Protein AF-A0A7W1Q0X3-F1 (afdb_monomer)

Mean predicted aligned error: 3.45 Å

Solvent-accessible surface area (backbone atoms only — not comparable to full-atom values): 8107 Å² total; per-residue (Å²): 89,82,45,81,45,76,44,52,31,60,58,38,53,47,93,91,59,71,91,45,67,69,58,29,50,53,30,38,40,54,49,22,52,58,47,48,69,61,37,64,83,32,49,72,45,80,48,68,51,50,38,53,57,36,24,50,52,49,50,50,38,66,66,41,85,89,53,95,65,54,74,54,68,69,59,44,45,53,51,42,46,54,57,54,30,50,51,45,48,51,29,27,45,74,58,64,49,88,63,96,75,83,66,76,90,78,88,78,93,73,68,92,81,46,65,56,82,82,54,79,80,82,81,54,34,81,88,68,56,73,81,79,70,107

Radius of gyration: 16.72 Å; Cα contacts (8 Å, |Δi|>4): 134; chains: 1; bounding box: 49×34×41 Å

Structure (mmCIF, N/CA/C/O backbone):
data_AF-A0A7W1Q0X3-F1
#
_entry.id   AF-A0A7W1Q0X3-F1
#
loop_
_atom_site.group_PDB
_atom_site.id
_atom_site.type_symbol
_atom_site.label_atom_id
_atom_site.label_alt_id
_atom_site.label_comp_id
_atom_site.label_asym_id
_atom_site.label_entity_id
_atom_site.label_seq_id
_atom_site.pdbx_PDB_ins_code
_atom_site.Cartn_x
_atom_site.Cartn_y
_atom_site.Cartn_z
_atom_site.occupancy
_atom_site.B_iso_or_equiv
_atom_site.auth_seq_id
_atom_site.auth_comp_id
_atom_site.auth_asym_id
_atom_site.auth_atom_id
_atom_site.pdbx_PDB_model_num
ATOM 1 N N . MET A 1 1 ? -23.602 -4.622 8.487 1.00 94.31 1 MET A N 1
ATOM 2 C CA . MET A 1 1 ? -23.341 -5.377 7.228 1.00 94.31 1 MET A CA 1
ATOM 3 C C . MET A 1 1 ? -21.843 -5.654 7.108 1.00 94.31 1 MET A C 1
ATOM 5 O O . MET A 1 1 ? -21.082 -4.983 7.794 1.00 94.31 1 MET A O 1
ATOM 9 N N . ARG A 1 2 ? -21.402 -6.617 6.285 1.00 97.56 2 ARG A N 1
ATOM 10 C CA . ARG A 1 2 ? -19.975 -6.778 5.953 1.00 97.56 2 ARG A CA 1
ATOM 11 C C . ARG A 1 2 ? -19.623 -5.975 4.702 1.00 97.56 2 ARG A C 1
ATOM 13 O O . ARG A 1 2 ? -20.275 -6.145 3.678 1.00 97.56 2 ARG A O 1
ATOM 20 N N . ILE A 1 3 ? -18.616 -5.113 4.798 1.00 97.88 3 ILE A N 1
ATOM 21 C CA . ILE A 1 3 ? -18.186 -4.195 3.737 1.00 97.88 3 ILE A CA 1
ATOM 22 C C . ILE A 1 3 ? -16.707 -4.441 3.444 1.00 97.88 3 ILE A C 1
ATOM 24 O O . ILE A 1 3 ? -15.889 -4.463 4.363 1.00 97.88 3 ILE A O 1
ATOM 28 N N . VAL A 1 4 ? -16.367 -4.603 2.165 1.00 97.75 4 VAL A N 1
ATOM 29 C CA . VAL A 1 4 ? -14.980 -4.664 1.687 1.00 97.75 4 VAL A CA 1
ATOM 30 C C . VAL A 1 4 ? -14.619 -3.312 1.079 1.00 97.75 4 VAL A C 1
ATOM 32 O O . VAL A 1 4 ? -15.296 -2.853 0.161 1.00 97.75 4 VAL A O 1
ATOM 35 N N . VAL A 1 5 ? -13.562 -2.674 1.581 1.00 96.94 5 VAL A N 1
ATOM 36 C CA . VAL A 1 5 ? -13.060 -1.389 1.076 1.00 96.94 5 VAL A CA 1
ATOM 37 C C . VAL A 1 5 ? -11.652 -1.566 0.526 1.00 96.94 5 VAL A C 1
ATOM 39 O O . VAL A 1 5 ? -10.767 -2.034 1.236 1.00 96.94 5 VAL A O 1
ATOM 42 N N . ALA A 1 6 ? -11.445 -1.148 -0.723 1.00 95.81 6 ALA A N 1
ATOM 43 C CA . ALA A 1 6 ? -10.140 -1.133 -1.374 1.00 95.81 6 ALA A CA 1
ATOM 44 C C . ALA A 1 6 ? -9.559 0.286 -1.393 1.00 95.81 6 ALA A C 1
ATOM 46 O O . ALA A 1 6 ? -10.035 1.157 -2.123 1.00 95.81 6 ALA A O 1
ATOM 47 N N . LEU A 1 7 ? -8.509 0.522 -0.607 1.00 93.69 7 LEU A N 1
ATOM 48 C CA . LEU A 1 7 ? -7.740 1.762 -0.652 1.00 93.69 7 LEU A CA 1
ATOM 49 C C . LEU A 1 7 ? -6.784 1.724 -1.849 1.00 93.69 7 LEU A C 1
ATOM 51 O O . LEU A 1 7 ? -5.889 0.885 -1.918 1.00 93.69 7 LEU A O 1
ATOM 55 N N . GLY A 1 8 ? -6.938 2.636 -2.806 1.00 82.50 8 GLY A N 1
ATOM 56 C CA . GLY A 1 8 ? -5.983 2.743 -3.912 1.00 82.50 8 GLY A CA 1
ATOM 57 C C . GLY A 1 8 ? -4.582 3.130 -3.419 1.00 82.50 8 GLY A C 1
ATOM 58 O O . GLY A 1 8 ? -4.452 3.841 -2.430 1.00 82.50 8 GLY A O 1
ATOM 59 N N . GLY A 1 9 ? -3.520 2.746 -4.136 1.00 68.94 9 GLY A N 1
ATOM 60 C CA . GLY A 1 9 ? -2.151 3.181 -3.794 1.00 68.94 9 GLY A CA 1
ATOM 61 C C . GLY A 1 9 ? -1.995 4.712 -3.763 1.00 68.94 9 GLY A C 1
ATOM 62 O O . GLY A 1 9 ? -1.294 5.248 -2.912 1.00 68.94 9 GLY A O 1
ATOM 63 N N . ASN A 1 10 ? -2.756 5.422 -4.608 1.00 70.62 10 ASN A N 1
ATOM 64 C CA . ASN A 1 10 ? -2.825 6.890 -4.619 1.00 70.62 10 ASN A CA 1
ATOM 65 C C . ASN A 1 10 ? -3.528 7.492 -3.392 1.00 70.62 10 ASN A C 1
ATOM 67 O O . ASN A 1 10 ? -3.421 8.692 -3.148 1.00 70.62 10 ASN A O 1
ATOM 71 N N . ALA A 1 11 ? -4.267 6.675 -2.635 1.00 77.56 11 ALA A N 1
ATOM 72 C CA . ALA A 1 11 ? -4.813 7.076 -1.347 1.00 77.56 11 ALA A CA 1
ATOM 73 C C . ALA A 1 11 ? -3.738 7.091 -0.254 1.00 77.56 11 ALA A C 1
ATOM 75 O O . ALA A 1 11 ? -4.001 7.641 0.804 1.00 77.56 11 ALA A O 1
ATOM 76 N N . LEU A 1 12 ? -2.565 6.493 -0.501 1.00 84.31 12 LEU A N 1
ATOM 77 C CA . LEU A 1 12 ? -1.444 6.435 0.439 1.00 84.31 12 LEU A CA 1
ATOM 78 C C . LEU A 1 12 ? -0.275 7.324 0.003 1.00 84.31 12 LEU A C 1
ATOM 80 O O . LEU A 1 12 ? 0.436 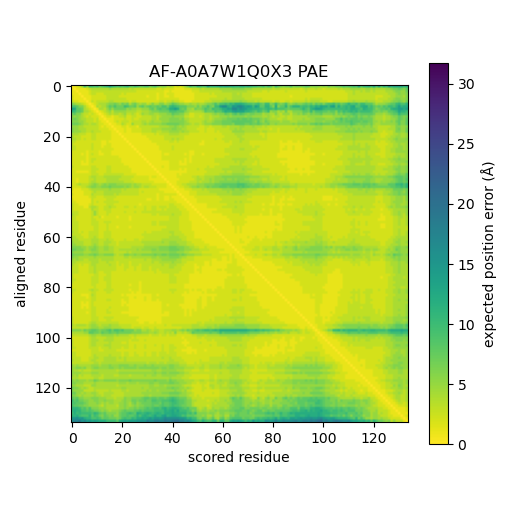7.840 0.853 1.00 84.31 12 LEU A O 1
ATOM 84 N N . LEU A 1 13 ? -0.087 7.532 -1.302 1.00 88.75 13 LEU A N 1
ATOM 85 C CA . LEU A 1 13 ? 0.860 8.510 -1.838 1.00 88.75 13 LEU A CA 1
ATOM 86 C C . LEU A 1 13 ? 0.370 9.035 -3.188 1.00 88.75 13 LEU A C 1
ATOM 88 O O . LEU A 1 13 ? 0.163 8.253 -4.115 1.00 88.75 13 LEU A O 1
ATOM 92 N N . ARG A 1 14 ? 0.181 10.348 -3.324 1.00 86.31 14 ARG A N 1
ATOM 93 C CA . ARG A 1 14 ? -0.345 10.955 -4.554 1.00 86.31 14 ARG A CA 1
ATOM 94 C C . ARG A 1 14 ? 0.760 11.159 -5.582 1.00 86.31 14 ARG A C 1
ATOM 96 O O . ARG A 1 14 ? 1.939 11.294 -5.265 1.00 86.31 14 ARG A O 1
ATOM 103 N N . ARG A 1 15 ? 0.362 11.242 -6.852 1.00 82.38 15 ARG A N 1
ATOM 104 C CA . ARG A 1 15 ? 1.286 11.532 -7.952 1.00 82.38 15 ARG A CA 1
ATOM 105 C C . ARG A 1 15 ? 1.993 12.871 -7.712 1.00 82.38 15 ARG A C 1
ATOM 107 O O . ARG A 1 15 ? 1.330 13.884 -7.516 1.00 82.38 15 ARG A O 1
ATOM 114 N N . GLY A 1 16 ? 3.322 12.856 -7.789 1.00 83.81 16 GLY A N 1
ATOM 115 C CA . GLY A 1 16 ? 4.173 14.036 -7.608 1.00 83.81 16 GLY A CA 1
ATOM 116 C C . GLY A 1 16 ? 4.590 14.304 -6.160 1.00 83.81 16 GLY A C 1
ATOM 117 O O . GLY A 1 16 ? 5.438 15.163 -5.936 1.00 83.81 16 GLY A O 1
ATOM 118 N N . GLU A 1 17 ? 4.048 13.574 -5.185 1.00 90.88 17 GLU A N 1
ATOM 119 C CA . GLU A 1 17 ? 4.539 13.637 -3.810 1.00 90.88 17 GLU A CA 1
ATOM 120 C C . GLU A 1 17 ? 5.814 12.805 -3.649 1.00 90.88 17 GLU A C 1
ATOM 122 O O . GLU A 1 17 ? 5.993 11.770 -4.298 1.00 90.88 17 GLU A O 1
ATOM 127 N N . LYS A 1 18 ? 6.700 13.255 -2.757 1.00 91.56 18 LYS A N 1
ATOM 128 C CA . LYS A 1 18 ? 7.857 12.458 -2.350 1.00 91.56 18 LYS A CA 1
ATOM 129 C C . LYS A 1 18 ? 7.386 11.266 -1.519 1.00 91.56 18 LYS A C 1
ATOM 131 O O . LYS A 1 18 ? 6.478 11.439 -0.707 1.00 91.56 18 LYS A O 1
ATOM 136 N N . PRO A 1 19 ? 8.007 10.084 -1.653 1.00 91.00 19 PRO A N 1
ATOM 137 C CA . PRO A 1 19 ? 7.601 8.887 -0.924 1.00 91.00 19 PRO A CA 1
ATOM 138 C C . PRO A 1 19 ? 8.047 8.898 0.551 1.00 91.00 19 PRO A C 1
ATOM 140 O O . PRO A 1 19 ? 8.269 7.846 1.143 1.00 91.00 19 PRO A O 1
ATOM 143 N N . ASP A 1 20 ? 8.136 10.077 1.164 1.00 94.44 20 ASP A N 1
ATOM 144 C CA . ASP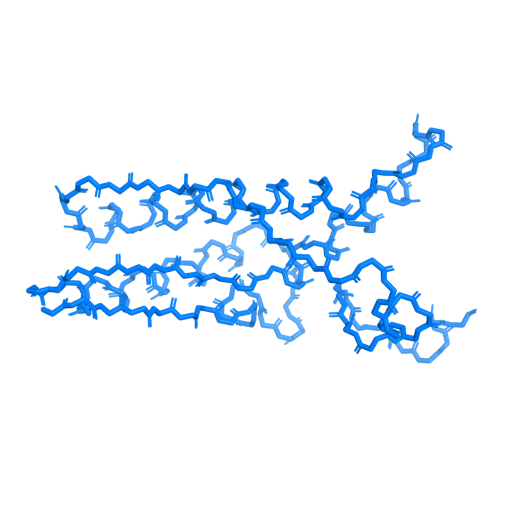 A 1 20 ? 8.547 10.265 2.550 1.00 94.44 20 ASP A CA 1
ATOM 145 C C . ASP A 1 20 ? 7.489 9.681 3.500 1.00 94.44 20 ASP A C 1
ATOM 147 O O . ASP A 1 20 ? 6.279 9.803 3.268 1.00 94.44 20 ASP A O 1
ATOM 151 N N . ALA A 1 21 ? 7.935 9.063 4.594 1.00 94.50 21 ALA A N 1
ATOM 152 C CA . ALA A 1 21 ? 7.04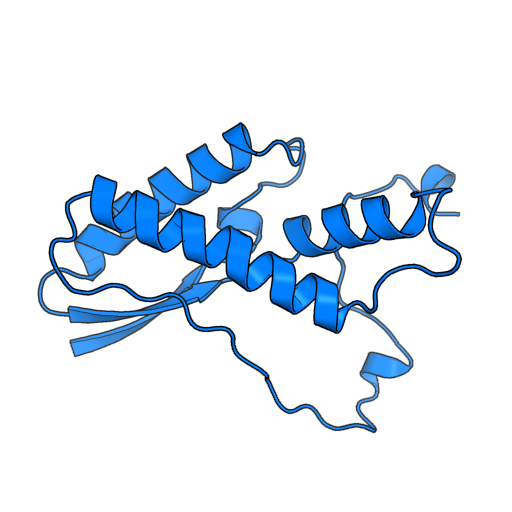9 8.377 5.536 1.00 94.50 21 ALA A CA 1
ATOM 153 C C . ALA A 1 21 ? 5.960 9.302 6.110 1.00 94.50 21 ALA A C 1
ATOM 155 O O . ALA A 1 21 ? 4.799 8.904 6.183 1.00 94.50 21 ALA A O 1
ATOM 156 N N . ASP A 1 22 ? 6.302 10.548 6.450 1.00 96.88 22 ASP A N 1
ATOM 157 C CA . ASP A 1 22 ? 5.357 11.509 7.035 1.00 96.88 22 ASP A CA 1
ATOM 158 C C . ASP A 1 22 ? 4.217 11.883 6.078 1.00 96.88 22 ASP A C 1
ATOM 160 O O . ASP A 1 22 ? 3.067 12.030 6.504 1.00 96.88 22 ASP A O 1
ATOM 164 N N . ILE A 1 23 ? 4.506 11.990 4.775 1.00 96.12 23 ILE A N 1
ATOM 165 C CA . ILE A 1 23 ? 3.492 12.267 3.746 1.00 96.12 23 ILE A CA 1
ATOM 166 C C . ILE A 1 23 ? 2.533 11.081 3.646 1.00 96.12 23 ILE A C 1
ATOM 168 O O . ILE A 1 23 ? 1.312 11.252 3.661 1.00 96.12 23 ILE A O 1
ATOM 172 N N . GLN A 1 24 ? 3.075 9.865 3.598 1.00 95.75 24 GLN A N 1
ATOM 173 C CA . GLN A 1 24 ? 2.260 8.658 3.521 1.00 95.75 24 GLN A CA 1
ATOM 174 C 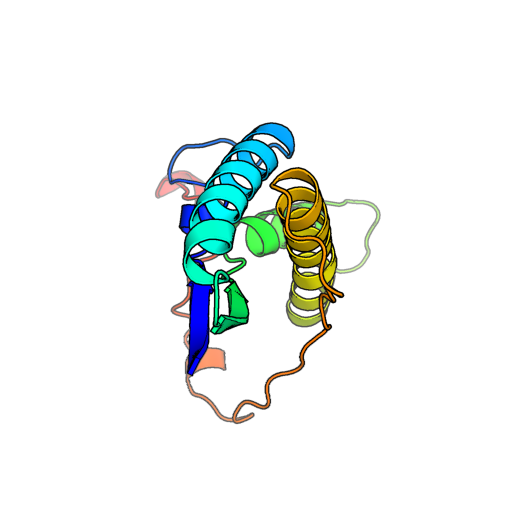C . GLN A 1 24 ? 1.403 8.469 4.775 1.00 95.75 24 GLN A C 1
ATOM 176 O O . GLN A 1 24 ? 0.205 8.198 4.677 1.00 95.75 24 GLN A O 1
ATOM 181 N N . LEU A 1 25 ? 1.982 8.690 5.958 1.00 96.25 25 LEU A N 1
ATOM 182 C CA . LEU A 1 25 ? 1.277 8.600 7.233 1.00 96.25 25 LEU A CA 1
ATOM 183 C C . LEU A 1 25 ? 0.164 9.650 7.343 1.00 96.25 25 LEU A C 1
ATOM 185 O O . LEU A 1 25 ? -0.918 9.345 7.851 1.00 96.25 25 LEU A O 1
ATOM 189 N N . HIS A 1 26 ? 0.378 10.862 6.821 1.00 96.81 26 HIS A N 1
ATOM 190 C CA . HIS A 1 26 ? -0.677 11.871 6.720 1.00 96.81 26 HIS A CA 1
ATOM 191 C C . HIS A 1 26 ? -1.880 11.352 5.918 1.00 96.81 26 HIS A C 1
ATOM 193 O O . HIS A 1 26 ? -3.027 11.501 6.355 1.00 96.81 26 HIS A O 1
ATOM 199 N N . HIS A 1 27 ? -1.645 10.708 4.772 1.00 96.75 27 HIS A N 1
ATOM 200 C CA . HIS A 1 27 ? -2.730 10.148 3.963 1.00 96.75 27 HIS A CA 1
ATOM 201 C C . HIS A 1 27 ? -3.390 8.931 4.614 1.00 96.75 27 HIS A C 1
ATOM 203 O O . HIS A 1 27 ? -4.620 8.841 4.608 1.00 96.75 27 HIS A O 1
ATOM 209 N N . VAL A 1 28 ? -2.616 8.049 5.256 1.00 97.00 28 VAL A N 1
ATOM 210 C CA . VAL A 1 28 ? -3.154 6.924 6.040 1.00 97.00 28 VAL A CA 1
ATOM 211 C C . VAL A 1 28 ? -4.080 7.425 7.146 1.00 97.00 28 VAL A C 1
ATOM 213 O O . VAL A 1 28 ? -5.187 6.909 7.290 1.00 97.00 28 VAL A O 1
ATOM 216 N N . ARG A 1 29 ? -3.687 8.468 7.889 1.00 97.19 29 ARG A N 1
ATOM 217 C CA . ARG A 1 29 ? -4.520 9.066 8.944 1.00 97.19 29 ARG A CA 1
ATOM 218 C C . ARG A 1 29 ? -5.851 9.572 8.402 1.00 97.19 29 ARG A C 1
ATOM 220 O O . ARG A 1 29 ? -6.900 9.328 8.996 1.00 97.19 29 ARG A O 1
ATOM 227 N N . ARG A 1 30 ? -5.826 10.246 7.250 1.00 95.88 30 ARG A N 1
ATOM 228 C CA . ARG A 1 30 ? -7.049 10.703 6.576 1.00 95.88 30 ARG A CA 1
ATOM 229 C C . ARG A 1 30 ? -7.930 9.536 6.129 1.00 95.88 30 ARG A C 1
ATOM 231 O O . ARG A 1 30 ? -9.146 9.602 6.296 1.00 95.88 30 ARG A O 1
ATOM 238 N N . ALA A 1 31 ? -7.335 8.476 5.583 1.00 96.19 31 ALA A N 1
ATOM 239 C CA . ALA A 1 31 ? -8.067 7.269 5.211 1.00 96.19 31 ALA A CA 1
ATOM 240 C C . ALA A 1 31 ? -8.702 6.604 6.442 1.00 96.19 31 ALA A C 1
ATOM 242 O O . ALA A 1 31 ? -9.882 6.265 6.406 1.00 96.19 31 ALA A O 1
ATOM 243 N N . ALA A 1 32 ? -7.967 6.492 7.550 1.00 96.56 32 ALA A N 1
ATOM 244 C CA . ALA A 1 32 ? -8.465 5.927 8.800 1.00 96.56 32 ALA A CA 1
ATOM 245 C C . ALA A 1 32 ? -9.692 6.684 9.330 1.00 96.56 32 ALA A C 1
ATOM 247 O O . ALA A 1 32 ? -10.694 6.053 9.651 1.00 96.56 32 ALA A O 1
ATOM 248 N N . GLN A 1 33 ? -9.665 8.021 9.335 1.00 95.50 33 GLN A N 1
ATOM 249 C CA . GLN A 1 33 ? -10.817 8.840 9.737 1.00 95.50 33 GLN A CA 1
ATOM 250 C C . GLN A 1 33 ? -12.069 8.547 8.896 1.00 95.50 33 GLN A C 1
ATOM 252 O O . GLN A 1 33 ? -13.161 8.401 9.442 1.00 95.50 33 GLN A O 1
ATOM 257 N N . ALA A 1 34 ? -11.918 8.408 7.575 1.00 94.88 34 ALA A N 1
ATOM 258 C CA . ALA A 1 34 ? -13.033 8.063 6.693 1.00 94.88 34 ALA A CA 1
ATOM 259 C C . ALA A 1 34 ? -13.544 6.629 6.927 1.00 94.88 34 ALA A C 1
ATOM 261 O O . ALA A 1 34 ? -14.748 6.380 6.891 1.00 94.88 34 ALA A O 1
ATOM 262 N N . LEU A 1 35 ? -12.640 5.682 7.194 1.00 96.38 35 LEU A N 1
ATOM 263 C CA . LEU A 1 35 ? -12.987 4.282 7.445 1.00 96.38 35 LEU A CA 1
ATOM 264 C C . LEU A 1 35 ? -13.728 4.086 8.773 1.00 96.38 35 LEU A C 1
ATOM 266 O O . LEU A 1 35 ? -14.591 3.212 8.838 1.00 96.38 35 LEU A O 1
ATOM 270 N N . VAL A 1 36 ? -13.439 4.886 9.807 1.00 95.81 36 VAL A N 1
ATOM 271 C CA . VAL A 1 36 ? -14.163 4.818 11.091 1.00 95.81 36 VAL A CA 1
ATOM 272 C C . VAL A 1 36 ? -15.654 5.077 10.896 1.00 95.81 36 VAL A C 1
ATOM 274 O O . VAL A 1 36 ? -16.457 4.285 11.380 1.00 95.81 36 VAL A O 1
ATOM 277 N N . ALA A 1 37 ? -16.022 6.088 10.105 1.00 93.69 37 ALA A N 1
ATOM 278 C CA . ALA A 1 37 ? -17.424 6.379 9.801 1.00 93.69 37 ALA A CA 1
ATOM 279 C C . ALA A 1 37 ? -18.128 5.210 9.084 1.00 93.69 37 ALA A C 1
ATOM 281 O O . ALA A 1 37 ? -19.300 4.940 9.321 1.00 93.69 37 ALA A O 1
ATOM 282 N N . ILE A 1 38 ? -17.409 4.472 8.230 1.00 94.75 38 ILE A N 1
ATOM 283 C CA . ILE A 1 38 ? -17.951 3.285 7.549 1.00 94.75 38 ILE A CA 1
ATOM 284 C C . ILE A 1 38 ? -18.074 2.106 8.523 1.00 94.75 38 ILE A C 1
ATOM 286 O O . ILE A 1 38 ? -18.998 1.301 8.409 1.00 94.75 38 ILE A O 1
ATOM 290 N N . ALA A 1 39 ? -17.146 1.984 9.473 1.00 95.31 39 ALA A N 1
ATOM 291 C CA . ALA A 1 39 ? -17.109 0.894 10.441 1.00 95.31 39 ALA A CA 1
ATOM 292 C C . ALA A 1 39 ? -18.246 0.958 11.479 1.00 95.31 39 ALA A C 1
ATOM 294 O O . ALA A 1 39 ? -18.536 -0.062 12.111 1.00 95.31 39 ALA A O 1
ATOM 295 N N . GLU A 1 40 ? -18.909 2.106 11.650 1.00 91.81 40 GLU A N 1
ATOM 296 C CA . GLU A 1 40 ? -20.069 2.250 12.533 1.00 91.81 40 GLU A CA 1
ATOM 297 C C . GLU A 1 40 ? -21.200 1.297 12.112 1.00 91.81 40 GLU A C 1
ATOM 299 O O . GLU A 1 40 ? -21.770 1.392 11.026 1.00 91.81 40 GLU A O 1
ATOM 304 N N . GLY A 1 41 ? -21.497 0.308 12.961 1.00 93.38 41 GLY A N 1
ATOM 305 C CA . GLY A 1 41 ? -22.509 -0.719 12.679 1.00 93.38 41 GLY A CA 1
ATOM 306 C C . GLY A 1 41 ? -22.130 -1.737 11.589 1.00 93.38 41 GLY A C 1
ATOM 307 O O . GLY A 1 41 ? -22.963 -2.571 11.215 1.00 93.38 41 GLY A O 1
ATOM 308 N N . ASN A 1 42 ? -20.888 -1.720 11.084 1.00 96.12 42 ASN A N 1
ATOM 309 C CA . ASN A 1 42 ? -20.440 -2.603 10.005 1.00 96.12 42 ASN A CA 1
ATOM 310 C C . ASN A 1 42 ? -19.186 -3.417 10.348 1.00 96.12 42 ASN A C 1
ATOM 312 O O . ASN A 1 42 ? -18.263 -2.986 11.038 1.00 96.12 42 ASN A O 1
ATOM 316 N N . GLU A 1 43 ? -19.111 -4.618 9.786 1.00 95.81 43 GLU A N 1
ATOM 317 C CA . GLU A 1 43 ? -17.879 -5.391 9.727 1.00 95.81 43 GLU A CA 1
ATOM 318 C C . GLU A 1 43 ? -17.068 -4.937 8.520 1.00 95.81 43 GLU A C 1
ATOM 320 O O . GLU A 1 43 ? -17.455 -5.175 7.378 1.00 95.81 43 GLU A O 1
ATOM 325 N N . LEU A 1 44 ? -15.942 -4.280 8.771 1.00 96.06 44 LEU A N 1
ATOM 326 C CA . LEU A 1 44 ? -15.079 -3.781 7.716 1.00 96.06 44 LEU A CA 1
ATOM 327 C C . LEU A 1 44 ? -13.939 -4.762 7.419 1.00 96.06 44 LEU A C 1
ATOM 329 O O . LEU A 1 44 ? -13.238 -5.189 8.337 1.00 96.06 44 LEU A O 1
ATOM 333 N N . VAL A 1 45 ? -13.737 -5.064 6.139 1.00 97.38 45 VAL A N 1
ATOM 334 C CA . VAL A 1 45 ? -12.523 -5.678 5.591 1.00 97.38 45 VAL A CA 1
ATOM 335 C C . VAL A 1 45 ? -11.855 -4.627 4.716 1.00 97.38 45 VAL A C 1
ATOM 337 O O . VAL A 1 45 ? -12.483 -4.092 3.806 1.00 97.38 45 VAL A O 1
ATOM 340 N N . VAL A 1 46 ? -10.593 -4.314 4.992 1.00 96.94 46 VAL A N 1
ATOM 341 C CA . VAL A 1 46 ? -9.842 -3.302 4.241 1.00 96.94 46 VAL A CA 1
ATOM 342 C C . VAL A 1 46 ? -8.727 -3.991 3.471 1.00 96.94 46 VAL A C 1
ATOM 344 O O . VAL A 1 46 ? -7.915 -4.695 4.065 1.00 96.94 46 VAL A O 1
ATOM 347 N N . CYS A 1 47 ? -8.675 -3.770 2.163 1.00 96.44 47 CYS A N 1
ATOM 348 C CA . CYS A 1 47 ? -7.508 -4.062 1.342 1.00 96.44 47 CYS A CA 1
ATOM 349 C C . CYS A 1 47 ? -6.897 -2.754 0.835 1.00 96.44 47 CYS A C 1
ATOM 351 O O . CYS A 1 47 ? -7.530 -1.695 0.860 1.00 96.44 47 CYS A O 1
ATOM 353 N N . HIS A 1 48 ? -5.644 -2.805 0.402 1.00 96.19 48 HIS A N 1
ATOM 354 C CA . HIS A 1 48 ? -4.935 -1.629 -0.076 1.00 96.19 48 HIS A CA 1
ATOM 355 C C . HIS A 1 48 ? -4.045 -1.969 -1.272 1.00 96.19 48 HIS A C 1
ATOM 357 O O . HIS A 1 48 ? -3.563 -3.091 -1.413 1.00 96.19 48 HIS A O 1
ATOM 363 N N . GLY A 1 49 ? -3.802 -0.977 -2.126 1.00 93.56 49 GLY A N 1
ATOM 364 C CA . GLY A 1 49 ? -2.697 -1.006 -3.075 1.00 93.56 49 GLY A CA 1
ATOM 365 C C . GLY A 1 49 ? -1.368 -0.687 -2.389 1.00 93.56 49 GLY A C 1
ATOM 366 O O . GLY A 1 49 ? -1.337 -0.148 -1.285 1.00 93.56 49 GLY A O 1
ATOM 367 N N . ASN A 1 50 ? -0.263 -0.995 -3.060 1.00 94.56 50 ASN A N 1
ATOM 368 C CA . ASN A 1 50 ? 1.095 -0.740 -2.567 1.00 94.56 50 ASN A CA 1
ATOM 369 C C . ASN A 1 50 ? 2.038 -0.182 -3.650 1.00 94.56 50 ASN A C 1
ATOM 371 O O . ASN A 1 50 ? 3.246 -0.175 -3.459 1.00 94.56 50 ASN A O 1
ATOM 375 N N . GLY A 1 51 ? 1.515 0.230 -4.811 1.00 92.75 51 GLY A N 1
ATOM 376 C CA . GLY A 1 51 ? 2.322 0.544 -6.001 1.00 92.75 51 GLY A CA 1
ATOM 377 C C . GLY A 1 51 ? 3.472 1.537 -5.765 1.00 92.75 51 GLY A C 1
ATOM 378 O O . GLY A 1 51 ? 4.595 1.249 -6.181 1.00 92.75 51 GLY A O 1
ATOM 379 N N . PRO A 1 52 ? 3.229 2.680 -5.099 1.00 92.50 52 PRO A N 1
ATOM 380 C CA . PRO A 1 52 ? 4.306 3.596 -4.737 1.00 92.50 52 PRO A CA 1
ATOM 381 C C . PRO A 1 52 ? 5.302 2.990 -3.738 1.00 92.50 52 PRO A C 1
ATOM 383 O O . PRO A 1 52 ? 6.507 3.111 -3.924 1.00 92.50 52 PRO A O 1
ATOM 386 N N . GLN A 1 53 ? 4.802 2.292 -2.716 1.00 94.75 53 GLN A N 1
ATOM 387 C CA . GLN A 1 53 ? 5.599 1.723 -1.628 1.00 94.75 53 GLN A CA 1
ATOM 388 C C . GLN A 1 53 ? 6.517 0.601 -2.110 1.00 94.75 53 GLN A C 1
ATOM 390 O O . GLN A 1 53 ? 7.701 0.593 -1.799 1.00 94.75 53 GLN A O 1
ATOM 395 N N . VAL A 1 54 ? 5.982 -0.332 -2.899 1.00 95.62 54 VAL A N 1
ATOM 396 C CA . VAL A 1 54 ? 6.758 -1.464 -3.416 1.00 95.62 54 VAL A CA 1
ATOM 397 C C . VAL A 1 54 ? 7.793 -0.992 -4.428 1.00 95.62 54 VAL A C 1
ATOM 399 O O . VAL A 1 54 ? 8.882 -1.544 -4.482 1.00 95.62 54 VAL A O 1
ATOM 402 N N . GLY A 1 55 ? 7.487 0.062 -5.189 1.00 94.06 55 GLY A N 1
ATOM 403 C CA . GLY A 1 55 ? 8.452 0.659 -6.102 1.00 94.06 55 GLY A CA 1
ATOM 404 C C . GLY A 1 55 ? 9.581 1.406 -5.394 1.00 94.06 55 GLY A C 1
ATOM 405 O O . GLY A 1 55 ? 10.713 1.324 -5.856 1.00 94.06 55 GLY A O 1
ATOM 406 N N . LEU A 1 56 ? 9.303 2.077 -4.266 1.00 94.00 56 LEU A N 1
ATOM 407 C CA . LEU A 1 56 ? 10.351 2.642 -3.409 1.00 94.00 56 LEU A CA 1
ATOM 408 C C . LEU A 1 56 ? 11.291 1.535 -2.917 1.00 94.00 56 LEU A C 1
ATOM 410 O O . LEU A 1 56 ? 12.487 1.605 -3.179 1.00 94.00 56 LEU A O 1
ATOM 414 N N . LEU A 1 57 ? 10.745 0.487 -2.287 1.00 96.81 57 LEU A N 1
ATOM 415 C CA . LEU A 1 57 ? 11.561 -0.611 -1.757 1.00 96.81 57 LEU A CA 1
ATOM 416 C C . LEU A 1 57 ? 12.316 -1.366 -2.863 1.00 96.81 57 LEU A C 1
ATOM 418 O O . LEU A 1 57 ? 13.439 -1.815 -2.650 1.00 96.81 57 LEU A O 1
ATOM 422 N N . ALA A 1 58 ? 11.727 -1.495 -4.056 1.00 96.75 58 ALA A N 1
ATOM 423 C CA . ALA A 1 58 ? 12.397 -2.103 -5.203 1.00 96.75 58 ALA A CA 1
ATOM 424 C C . ALA A 1 58 ? 13.591 -1.265 -5.669 1.00 96.75 58 ALA A C 1
ATOM 426 O O . ALA A 1 58 ? 14.647 -1.827 -5.944 1.00 96.75 58 ALA A O 1
ATOM 427 N N . LEU A 1 59 ? 13.450 0.064 -5.717 1.00 95.12 59 LEU A N 1
ATOM 428 C CA . LEU A 1 59 ? 14.546 0.963 -6.070 1.00 95.12 59 LEU A CA 1
ATOM 429 C C . LEU A 1 59 ? 15.652 0.950 -5.009 1.00 95.12 59 LEU A C 1
ATOM 431 O O . LEU A 1 59 ? 16.824 0.834 -5.361 1.00 95.12 59 LEU A O 1
ATOM 435 N N . GLU A 1 60 ? 15.291 1.029 -3.727 1.00 96.44 60 GLU A N 1
ATOM 436 C CA . GLU A 1 60 ? 16.236 0.920 -2.608 1.00 96.44 60 GLU A CA 1
ATOM 437 C C . GLU A 1 60 ? 17.008 -0.398 -2.684 1.00 96.44 60 GLU A C 1
ATOM 439 O O . GLU A 1 60 ? 18.236 -0.404 -2.719 1.00 96.44 60 GLU A O 1
ATOM 444 N N . SER A 1 61 ? 16.298 -1.519 -2.828 1.00 97.62 61 SER A N 1
ATOM 445 C CA . SER A 1 61 ? 16.933 -2.827 -2.934 1.00 97.62 61 SER A CA 1
ATOM 446 C C . SER A 1 61 ? 17.787 -2.992 -4.194 1.00 97.62 61 SER A C 1
ATOM 448 O O . SER A 1 61 ? 18.751 -3.752 -4.157 1.00 97.62 61 SER A O 1
ATOM 450 N N . ALA A 1 62 ? 17.428 -2.350 -5.307 1.00 96.00 62 ALA A N 1
ATOM 451 C CA . ALA A 1 62 ? 18.185 -2.424 -6.554 1.00 96.00 62 ALA A CA 1
ATOM 452 C C . ALA A 1 62 ? 19.447 -1.551 -6.552 1.00 96.00 62 ALA A C 1
ATOM 454 O O . ALA A 1 62 ? 20.362 -1.804 -7.333 1.00 96.00 62 ALA A O 1
ATOM 455 N N . THR A 1 63 ? 19.491 -0.524 -5.702 1.00 96.06 63 THR A N 1
ATOM 456 C CA . THR A 1 63 ? 20.589 0.455 -5.638 1.00 96.06 63 THR A CA 1
ATOM 457 C C . THR A 1 63 ? 21.499 0.274 -4.424 1.00 96.06 63 THR A C 1
ATOM 459 O O . THR A 1 63 ? 22.547 0.917 -4.348 1.00 96.06 63 THR A O 1
ATOM 462 N N . ASP A 1 64 ? 21.149 -0.621 -3.500 1.00 97.69 64 ASP A N 1
ATOM 463 C CA . ASP A 1 64 ? 21.993 -0.984 -2.366 1.00 97.69 64 ASP A CA 1
ATOM 464 C C . ASP A 1 64 ? 23.244 -1.756 -2.823 1.00 97.69 64 ASP A C 1
ATOM 466 O O . ASP A 1 64 ? 23.199 -2.941 -3.157 1.00 97.69 64 ASP A O 1
ATOM 470 N N . ALA A 1 65 ? 24.392 -1.075 -2.788 1.00 97.62 65 ALA A N 1
ATOM 471 C CA . ALA A 1 65 ? 25.686 -1.624 -3.187 1.00 97.62 65 ALA A CA 1
ATOM 472 C C . ALA A 1 65 ? 26.217 -2.737 -2.260 1.00 97.62 65 ALA A C 1
ATOM 474 O O . ALA A 1 65 ? 27.217 -3.375 -2.590 1.00 97.62 65 ALA A O 1
ATOM 475 N N . SER A 1 66 ? 25.596 -2.960 -1.097 1.00 98.00 66 SER A N 1
ATOM 476 C CA . SER A 1 66 ? 25.965 -4.044 -0.181 1.00 98.00 66 SER A CA 1
ATOM 477 C C . SER A 1 66 ? 25.329 -5.388 -0.548 1.00 98.00 66 SER A C 1
ATOM 479 O O . SER A 1 66 ? 25.790 -6.433 -0.081 1.00 98.00 66 SER A O 1
ATOM 481 N N . LEU A 1 67 ? 24.296 -5.384 -1.398 1.00 97.00 67 LEU A N 1
ATOM 482 C CA . LEU A 1 67 ? 23.602 -6.589 -1.834 1.00 97.00 67 LEU A CA 1
ATOM 483 C C . LEU A 1 67 ? 24.263 -7.182 -3.080 1.00 97.00 67 LEU A C 1
ATOM 485 O O . LEU A 1 67 ? 24.563 -6.490 -4.049 1.00 97.00 67 LEU A O 1
ATOM 489 N N . SER A 1 68 ? 24.429 -8.505 -3.092 1.00 97.50 68 SER A N 1
ATOM 490 C CA . SER A 1 68 ? 24.840 -9.229 -4.301 1.00 97.50 68 SER A CA 1
ATOM 491 C C . SER A 1 68 ? 23.710 -9.345 -5.326 1.00 97.50 68 SER A C 1
ATOM 493 O O . SER A 1 68 ? 23.960 -9.522 -6.517 1.00 97.50 68 SER A O 1
ATOM 495 N N . THR A 1 69 ? 22.455 -9.296 -4.878 1.00 97.38 69 THR A N 1
ATOM 496 C CA . THR A 1 69 ? 21.255 -9.320 -5.720 1.00 97.38 69 THR A CA 1
ATOM 497 C C . THR A 1 69 ? 20.111 -8.623 -4.976 1.00 97.38 69 THR A C 1
ATOM 499 O O . THR A 1 69 ? 20.013 -8.784 -3.757 1.00 97.38 69 THR A O 1
ATOM 502 N N . PRO A 1 70 ? 19.233 -7.878 -5.672 1.00 97.69 70 PRO A N 1
ATOM 503 C CA . PRO A 1 70 ? 18.062 -7.268 -5.054 1.00 97.69 70 PRO A CA 1
ATOM 504 C C . PRO A 1 70 ? 17.093 -8.309 -4.480 1.00 97.69 70 PRO A C 1
ATOM 506 O O . PRO A 1 70 ? 17.029 -9.453 -4.935 1.00 97.69 70 PRO A O 1
ATOM 509 N N . TYR A 1 71 ? 16.286 -7.894 -3.508 1.00 98.00 71 TYR A N 1
ATOM 510 C CA . TYR A 1 71 ? 15.202 -8.702 -2.975 1.00 98.00 71 TYR A CA 1
ATOM 511 C C . TYR A 1 71 ? 14.153 -8.998 -4.062 1.00 98.00 71 TYR A C 1
ATOM 513 O O . TYR A 1 71 ? 13.803 -8.112 -4.848 1.00 98.00 71 TYR A O 1
ATOM 521 N N . PRO A 1 72 ? 13.593 -10.220 -4.083 1.00 97.56 72 PRO A N 1
ATOM 522 C CA . PRO A 1 72 ? 12.467 -10.557 -4.943 1.00 97.56 72 PRO A CA 1
ATOM 523 C C . PRO A 1 72 ? 11.245 -9.659 -4.698 1.00 97.56 72 PRO A C 1
ATOM 525 O O . PRO A 1 72 ? 10.939 -9.285 -3.562 1.00 97.56 72 PRO A O 1
ATOM 528 N N . LEU A 1 73 ? 10.512 -9.331 -5.767 1.00 96.69 73 LEU A N 1
ATOM 529 C CA . LEU A 1 73 ? 9.397 -8.379 -5.706 1.00 96.69 73 LEU A CA 1
ATOM 530 C C . LEU A 1 73 ? 8.234 -8.860 -4.820 1.00 96.69 73 LEU A C 1
ATOM 532 O O . LEU A 1 73 ? 7.538 -8.040 -4.225 1.00 96.69 73 LEU A O 1
ATOM 536 N N . ASP A 1 74 ? 8.020 -10.168 -4.699 1.00 97.19 74 ASP A N 1
ATOM 537 C CA . ASP A 1 74 ? 7.022 -10.760 -3.804 1.00 97.19 74 ASP A CA 1
ATOM 538 C C . ASP A 1 74 ? 7.388 -10.562 -2.323 1.00 97.19 74 ASP A C 1
ATOM 540 O O . ASP A 1 74 ? 6.518 -10.224 -1.516 1.00 97.19 74 ASP A O 1
ATOM 544 N N . VAL A 1 75 ? 8.676 -10.670 -1.976 1.00 98.31 75 VAL A N 1
ATOM 545 C CA . VAL A 1 75 ? 9.186 -10.385 -0.625 1.00 98.31 75 VAL A CA 1
ATOM 546 C C . VAL A 1 75 ? 9.032 -8.903 -0.293 1.00 98.31 75 VAL A C 1
ATOM 548 O O . VAL A 1 75 ? 8.537 -8.562 0.783 1.00 98.31 75 VAL A O 1
ATOM 551 N N . LEU A 1 76 ? 9.373 -8.014 -1.229 1.00 98.31 76 LEU A N 1
ATOM 552 C CA . LEU A 1 76 ? 9.119 -6.577 -1.081 1.00 98.31 76 LEU A CA 1
ATOM 553 C C . LEU A 1 76 ? 7.615 -6.293 -0.946 1.00 98.31 76 LEU A C 1
ATOM 555 O O . LEU A 1 76 ? 7.192 -5.497 -0.108 1.00 98.31 76 LEU A O 1
ATOM 559 N N . GLY A 1 77 ? 6.782 -7.008 -1.705 1.00 97.81 77 GLY A N 1
ATOM 560 C CA . GLY A 1 77 ? 5.332 -7.006 -1.553 1.00 97.81 77 GLY A CA 1
ATOM 561 C C . GLY A 1 77 ? 4.909 -7.336 -0.120 1.00 97.81 77 GLY A C 1
ATOM 562 O O . GLY A 1 77 ? 4.163 -6.564 0.484 1.00 97.81 77 GLY A O 1
ATOM 563 N N . ALA A 1 78 ? 5.432 -8.415 0.463 1.00 98.50 78 ALA A N 1
ATOM 564 C CA . ALA A 1 78 ? 5.159 -8.792 1.849 1.00 98.50 78 ALA A CA 1
ATOM 565 C C . ALA A 1 78 ? 5.623 -7.724 2.860 1.00 98.50 78 ALA A C 1
ATOM 567 O O . ALA A 1 78 ? 4.875 -7.395 3.783 1.00 98.50 78 ALA A O 1
ATOM 568 N N . GLN A 1 79 ? 6.798 -7.112 2.661 1.00 98.25 79 GLN A N 1
ATOM 569 C CA . GLN A 1 79 ? 7.270 -5.999 3.498 1.00 98.25 79 GLN A CA 1
ATOM 570 C C . GLN A 1 79 ? 6.296 -4.812 3.467 1.00 98.25 79 GLN A C 1
ATOM 572 O O . GLN A 1 79 ? 5.936 -4.277 4.520 1.00 98.25 79 GLN A O 1
ATOM 577 N N . THR A 1 80 ? 5.788 -4.441 2.284 1.00 97.31 80 THR A N 1
ATOM 578 C CA . THR A 1 80 ? 4.810 -3.344 2.178 1.00 97.31 80 THR A CA 1
ATOM 579 C C . THR A 1 80 ? 3.481 -3.646 2.867 1.00 97.31 80 THR A C 1
ATOM 581 O O . THR A 1 80 ? 2.852 -2.720 3.375 1.00 97.31 80 THR A O 1
ATOM 584 N N . GLN A 1 81 ? 3.057 -4.914 2.942 1.00 98.06 81 GLN A N 1
ATOM 585 C CA . GLN A 1 81 ? 1.862 -5.296 3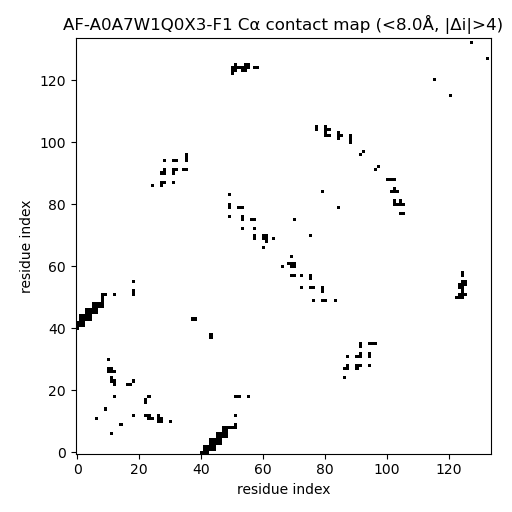.705 1.00 98.06 81 GLN A CA 1
ATOM 586 C C . GLN A 1 81 ? 2.065 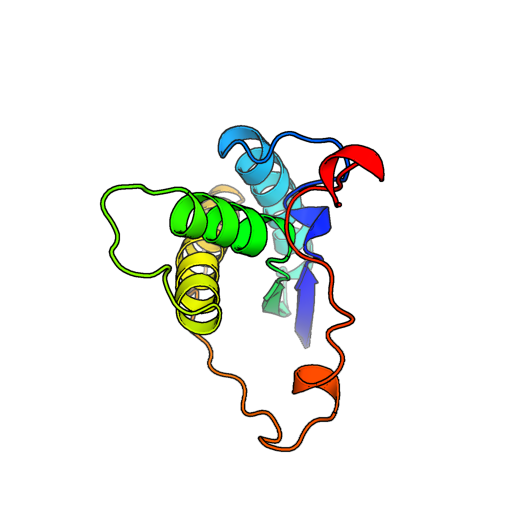-5.056 5.203 1.00 98.06 81 GLN A C 1
ATOM 588 O O . GLN A 1 81 ? 1.175 -4.524 5.865 1.00 98.06 81 GLN A O 1
ATOM 593 N N . GLY A 1 82 ? 3.249 -5.390 5.726 1.00 98.06 82 GLY A N 1
ATOM 594 C CA . GLY A 1 82 ? 3.620 -5.098 7.109 1.00 98.06 82 GLY A CA 1
ATOM 595 C C . GLY A 1 82 ? 3.615 -3.597 7.396 1.00 98.06 82 GLY A C 1
ATOM 596 O O . GLY A 1 82 ? 2.962 -3.156 8.338 1.00 98.06 82 GLY A O 1
ATOM 597 N N . MET A 1 83 ? 4.272 -2.807 6.543 1.00 96.94 83 MET A N 1
ATOM 598 C CA . MET A 1 83 ? 4.364 -1.350 6.684 1.00 96.94 83 MET A CA 1
ATOM 599 C C . MET A 1 83 ? 2.991 -0.660 6.632 1.00 96.94 83 MET A C 1
ATOM 601 O O . MET A 1 83 ? 2.619 0.068 7.552 1.00 96.94 83 MET A O 1
ATOM 605 N N . ILE A 1 84 ? 2.214 -0.903 5.571 1.00 97.25 84 ILE A N 1
ATOM 606 C CA . ILE A 1 84 ? 0.914 -0.250 5.366 1.00 97.25 84 ILE A CA 1
ATOM 607 C C . ILE A 1 84 ? -0.108 -0.763 6.384 1.00 97.25 84 ILE A C 1
ATOM 609 O O . ILE A 1 84 ? -0.866 0.023 6.955 1.00 97.25 84 ILE A O 1
ATOM 613 N N . GLY A 1 85 ? -0.113 -2.072 6.645 1.00 97.81 85 GLY A N 1
ATOM 614 C CA . GLY A 1 85 ? -0.983 -2.699 7.631 1.00 97.81 85 GLY A CA 1
ATOM 615 C C . GLY A 1 85 ? -0.749 -2.160 9.041 1.00 97.81 85 GLY A C 1
ATOM 616 O O . GLY A 1 85 ? -1.712 -1.850 9.744 1.00 97.81 85 GLY A O 1
ATOM 617 N N . TYR A 1 86 ? 0.516 -1.981 9.431 1.00 98.19 86 TYR A N 1
ATOM 618 C CA . TYR A 1 86 ? 0.894 -1.357 10.697 1.00 98.19 86 TYR A CA 1
ATOM 619 C C . TYR A 1 86 ? 0.326 0.063 10.821 1.00 98.19 86 TYR A C 1
ATOM 621 O O . TYR A 1 86 ? -0.387 0.348 11.788 1.00 98.19 86 TYR A O 1
ATOM 629 N N . TRP A 1 87 ? 0.561 0.929 9.829 1.00 97.75 87 TRP A N 1
ATOM 630 C CA . TRP A 1 87 ? 0.046 2.300 9.860 1.00 97.75 87 TRP A CA 1
ATOM 631 C C . TRP A 1 87 ? -1.481 2.349 9.878 1.00 97.75 87 TRP A C 1
ATOM 633 O O . TRP A 1 87 ? -2.053 3.108 10.655 1.00 97.75 87 TRP A O 1
ATOM 643 N N . LEU A 1 88 ? -2.160 1.528 9.072 1.00 97.50 88 LEU A N 1
ATOM 644 C CA . LEU A 1 88 ? -3.623 1.485 9.051 1.00 97.50 88 LEU A CA 1
ATOM 645 C C . LEU A 1 88 ? -4.194 1.064 10.404 1.00 97.50 88 LEU A C 1
ATOM 647 O O . LEU A 1 88 ? -5.097 1.724 10.912 1.00 97.50 88 LEU A O 1
ATOM 651 N N . VAL A 1 89 ? -3.670 -0.006 11.009 1.00 97.88 89 VAL A N 1
ATOM 652 C CA . VAL A 1 89 ? -4.132 -0.462 12.328 1.00 97.88 89 VAL A CA 1
ATOM 653 C C . VAL A 1 89 ? -3.890 0.613 13.385 1.00 97.88 89 VAL A C 1
ATOM 655 O O . VAL A 1 89 ? -4.790 0.891 14.179 1.00 97.88 89 VAL A O 1
ATOM 658 N N . GLN A 1 90 ? -2.708 1.231 13.390 1.00 97.88 90 GLN A N 1
ATOM 659 C CA . GLN A 1 90 ? -2.378 2.292 14.337 1.00 97.88 90 GLN A CA 1
ATOM 660 C C . GLN A 1 90 ? -3.300 3.505 14.173 1.00 97.88 90 GLN A C 1
ATOM 662 O O . GLN A 1 90 ? -3.892 3.964 15.149 1.00 97.88 90 GLN A O 1
ATOM 667 N N . GLU A 1 91 ? -3.483 4.001 12.951 1.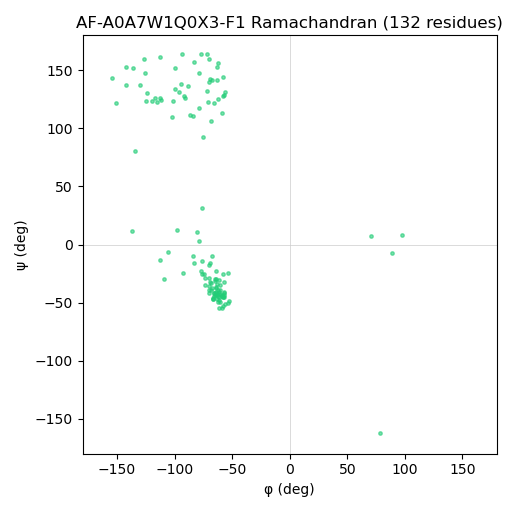00 98.00 91 GLU A N 1
ATOM 668 C CA . GLU A 1 91 ? -4.276 5.207 12.719 1.00 98.00 91 GLU A CA 1
ATOM 669 C C . GLU A 1 91 ? -5.784 4.965 12.865 1.00 98.00 91 GLU A C 1
ATOM 671 O O . GLU A 1 91 ? -6.495 5.863 13.307 1.00 98.00 91 GLU A O 1
ATOM 676 N N . LEU A 1 92 ? -6.287 3.754 12.600 1.00 97.50 92 LEU A N 1
ATOM 677 C CA . LEU A 1 92 ? -7.669 3.383 12.929 1.00 97.50 92 LEU A CA 1
ATOM 678 C C . LEU A 1 92 ? -7.912 3.395 14.444 1.00 97.50 92 LEU A C 1
ATOM 680 O O . LEU A 1 92 ? -8.949 3.887 14.891 1.00 97.50 92 LEU A O 1
ATOM 684 N N . ARG A 1 93 ? -6.953 2.906 15.245 1.00 97.00 93 ARG A N 1
ATOM 685 C CA . ARG A 1 93 ? -7.022 3.020 16.713 1.00 97.00 93 ARG A CA 1
ATOM 686 C C . ARG A 1 93 ? -6.984 4.478 17.154 1.00 97.00 93 ARG A C 1
ATOM 688 O O . ARG A 1 93 ? -7.824 4.879 17.955 1.00 97.00 93 ARG A O 1
ATOM 695 N N . ASN A 1 94 ? -6.065 5.271 16.602 1.00 97.25 94 ASN A N 1
ATOM 696 C CA . ASN A 1 94 ? -5.949 6.702 16.902 1.00 97.25 94 ASN A CA 1
ATOM 697 C C . ASN A 1 94 ? -7.217 7.482 16.513 1.00 97.25 94 ASN A C 1
ATOM 699 O O . ASN A 1 94 ? -7.571 8.449 17.180 1.00 97.25 94 ASN A O 1
ATOM 703 N N . ALA A 1 95 ? -7.929 7.038 15.475 1.00 96.75 95 ALA A N 1
ATOM 704 C CA . ALA A 1 95 ? -9.211 7.594 15.050 1.00 96.75 95 ALA A CA 1
ATOM 705 C C . ALA A 1 95 ? -10.412 7.131 15.906 1.00 96.75 95 ALA A C 1
ATOM 707 O O . ALA A 1 95 ? -11.543 7.508 15.613 1.00 96.75 95 ALA A O 1
ATOM 708 N N . GLY A 1 96 ? -10.190 6.339 16.962 1.00 95.50 96 GLY A N 1
ATOM 709 C CA . GLY A 1 96 ? -11.220 5.951 17.931 1.00 95.50 96 GLY A CA 1
ATOM 710 C C . GLY A 1 96 ? -11.866 4.586 17.687 1.00 95.50 96 GLY A C 1
ATOM 711 O O . GLY A 1 96 ? -12.825 4.234 18.375 1.00 95.50 96 GLY A O 1
ATOM 712 N N . LEU A 1 97 ? -11.355 3.779 16.750 1.00 95.00 97 LEU A N 1
ATOM 713 C CA . LEU A 1 97 ? -11.902 2.448 16.494 1.00 95.00 97 LEU A CA 1
ATOM 714 C C . LEU A 1 97 ? -11.486 1.462 17.601 1.00 95.00 97 LEU A C 1
ATOM 716 O O . LEU A 1 97 ? -10.440 0.821 17.534 1.00 95.00 97 LEU A O 1
ATOM 720 N N . ALA A 1 98 ? -12.330 1.327 18.626 1.00 88.75 98 ALA A N 1
ATOM 721 C CA . ALA A 1 98 ? -12.037 0.587 19.862 1.00 88.75 98 ALA A CA 1
ATOM 722 C C . ALA A 1 98 ? -12.203 -0.949 19.784 1.00 88.75 98 ALA A C 1
ATOM 724 O O . ALA A 1 98 ? -12.187 -1.634 20.806 1.00 88.75 98 ALA A O 1
ATOM 725 N N . ARG A 1 99 ? -12.369 -1.519 18.586 1.00 91.50 99 ARG A N 1
ATOM 726 C CA . ARG A 1 99 ? -12.515 -2.973 18.371 1.00 91.50 99 ARG A CA 1
ATOM 727 C C . ARG A 1 99 ? -11.169 -3.638 18.056 1.00 91.50 99 ARG A C 1
ATOM 729 O O . ARG A 1 99 ? -10.220 -2.944 17.698 1.00 91.50 99 ARG A O 1
ATOM 736 N N . PRO A 1 100 ? -11.058 -4.975 18.152 1.00 95.06 100 PRO A N 1
ATOM 737 C CA . PRO A 1 100 ? -9.879 -5.684 17.670 1.00 95.06 100 PRO A CA 1
ATOM 738 C C . PRO A 1 100 ? -9.621 -5.392 16.186 1.00 95.06 100 PRO A C 1
ATOM 740 O O . PRO A 1 100 ? -10.527 -5.469 15.354 1.00 95.06 100 PRO A O 1
ATOM 743 N N . LEU A 1 101 ? -8.372 -5.052 15.875 1.00 97.00 101 LEU A N 1
ATOM 744 C CA . LEU A 1 101 ? -7.879 -4.754 14.534 1.00 97.00 101 LEU A CA 1
ATOM 745 C C . LEU A 1 101 ? -6.617 -5.574 14.298 1.00 97.00 101 LEU A C 1
ATOM 747 O O . LEU A 1 101 ? -5.771 -5.668 15.189 1.00 97.00 101 LEU A O 1
ATOM 751 N N . VAL A 1 102 ? -6.499 -6.145 13.105 1.00 97.75 102 VAL A N 1
ATOM 752 C CA . VAL A 1 102 ? -5.354 -6.952 12.690 1.00 97.75 102 VAL A CA 1
ATOM 753 C C . VAL A 1 102 ? -5.054 -6.668 11.224 1.00 97.75 102 VAL A C 1
ATOM 755 O O . VAL A 1 102 ? -5.971 -6.569 10.410 1.00 97.75 102 VAL A O 1
ATOM 758 N N . ALA A 1 103 ? -3.771 -6.529 10.903 1.00 97.88 103 ALA A N 1
ATOM 759 C CA . ALA A 1 103 ? -3.286 -6.595 9.534 1.00 97.88 103 ALA A CA 1
ATOM 760 C C . ALA A 1 103 ? -2.720 -7.997 9.307 1.00 97.88 103 ALA A C 1
ATOM 762 O O . ALA A 1 103 ? -1.993 -8.514 10.157 1.00 97.88 103 ALA A O 1
ATOM 763 N N . VAL A 1 104 ? -3.082 -8.620 8.191 1.00 98.12 104 VAL A N 1
ATOM 764 C CA . VAL A 1 104 ? -2.742 -10.016 7.908 1.00 98.12 104 VAL A CA 1
ATOM 765 C C . VAL A 1 104 ? -1.910 -10.066 6.639 1.00 98.12 104 VAL A C 1
ATOM 767 O O . VAL A 1 104 ? -2.351 -9.595 5.589 1.00 98.12 104 VAL A O 1
ATOM 770 N N . VAL A 1 105 ? -0.717 -10.655 6.734 1.00 98.19 105 VAL A N 1
ATOM 771 C CA . VAL A 1 105 ? 0.077 -10.970 5.545 1.00 98.19 105 VAL A CA 1
ATOM 772 C C . VAL A 1 105 ? -0.712 -11.959 4.694 1.00 98.19 105 VAL A C 1
ATOM 774 O O . VAL A 1 105 ? -1.146 -13.003 5.176 1.00 98.19 105 VAL A O 1
ATOM 777 N N . THR A 1 106 ? -0.913 -11.609 3.433 1.00 98.31 106 THR A N 1
ATOM 778 C CA . THR A 1 106 ? -1.799 -12.303 2.508 1.00 98.31 106 THR A CA 1
ATOM 779 C C . THR A 1 106 ? -1.019 -12.694 1.260 1.00 98.31 106 THR A C 1
ATOM 781 O O . THR A 1 106 ? -0.442 -11.843 0.578 1.00 98.31 106 THR A O 1
ATOM 784 N N . GLN A 1 107 ? -1.019 -13.989 0.947 1.00 98.38 107 GLN A N 1
ATOM 785 C CA . GLN A 1 107 ? -0.539 -14.518 -0.328 1.00 98.38 107 GLN A CA 1
ATOM 786 C C . GLN A 1 107 ? -1.720 -14.662 -1.288 1.00 98.38 107 GLN A C 1
ATOM 788 O O . GLN A 1 107 ? -2.799 -15.098 -0.892 1.00 98.38 107 GLN A O 1
ATOM 793 N N . THR A 1 108 ? -1.512 -14.294 -2.550 1.00 97.75 108 THR A N 1
ATOM 794 C CA . THR A 1 108 ? -2.513 -14.449 -3.612 1.00 97.75 108 THR A CA 1
ATOM 795 C C . THR A 1 108 ? -1.977 -15.432 -4.636 1.00 97.75 108 THR A C 1
ATOM 797 O O . THR A 1 108 ? -0.895 -15.223 -5.180 1.00 97.75 108 THR A O 1
ATOM 800 N N . VAL A 1 109 ? -2.720 -16.512 -4.880 1.00 98.12 109 VAL A N 1
ATOM 801 C CA . VAL A 1 109 ? -2.382 -17.475 -5.932 1.00 98.12 109 VAL A CA 1
ATOM 802 C C . VAL A 1 109 ? -2.649 -16.830 -7.288 1.00 98.12 109 VAL A C 1
ATOM 804 O O . VAL A 1 109 ? -3.713 -16.253 -7.501 1.00 98.12 109 VAL A O 1
ATOM 807 N N . VAL A 1 110 ? -1.681 -16.948 -8.191 1.00 97.50 110 VAL A N 1
ATOM 808 C CA . VAL A 1 110 ? -1.771 -16.496 -9.584 1.00 97.50 110 VAL A CA 1
ATOM 809 C C . VAL A 1 110 ? -1.408 -17.647 -10.516 1.00 97.50 110 VAL A C 1
ATOM 811 O O . VAL A 1 110 ? -0.767 -18.616 -10.101 1.00 97.50 110 VAL A O 1
ATOM 814 N N . GLU A 1 111 ? -1.830 -17.561 -11.773 1.00 98.06 111 GLU A N 1
ATOM 815 C CA . GLU A 1 111 ? -1.474 -18.551 -12.784 1.00 98.06 111 GLU A CA 1
ATOM 816 C C . GLU A 1 111 ? 0.008 -18.420 -13.154 1.00 98.06 111 GLU A C 1
ATOM 818 O O . GLU A 1 111 ? 0.443 -17.367 -13.597 1.00 98.06 111 GLU A O 1
ATOM 823 N N . ALA A 1 112 ? 0.800 -19.486 -13.010 1.00 96.75 112 ALA A N 1
ATOM 824 C CA . ALA A 1 112 ? 2.241 -19.438 -13.291 1.00 96.75 112 ALA A CA 1
ATOM 825 C C . ALA A 1 112 ? 2.580 -19.147 -14.769 1.00 96.75 112 ALA A C 1
ATOM 827 O O . ALA A 1 112 ? 3.679 -18.688 -15.068 1.00 96.75 112 ALA A O 1
ATOM 828 N N . ALA A 1 113 ? 1.646 -19.425 -15.682 1.00 97.12 113 ALA A N 1
ATOM 829 C CA . ALA A 1 113 ? 1.776 -19.171 -17.115 1.00 97.12 113 ALA A CA 1
ATOM 830 C C . ALA A 1 113 ? 1.095 -17.862 -17.563 1.00 97.12 113 ALA A C 1
ATOM 832 O O . ALA A 1 113 ? 0.916 -17.660 -18.764 1.00 97.12 113 ALA A O 1
ATOM 833 N N . ASP A 1 114 ? 0.705 -16.988 -16.626 1.00 97.88 114 ASP A N 1
ATOM 834 C CA . ASP A 1 114 ? 0.018 -15.737 -16.950 1.00 97.88 114 ASP A CA 1
ATOM 835 C C . ASP A 1 114 ? 0.870 -14.881 -17.919 1.00 97.88 114 ASP A C 1
ATOM 837 O O . ASP A 1 114 ? 2.050 -14.617 -17.645 1.00 97.88 114 ASP A O 1
ATOM 841 N N . PRO A 1 115 ? 0.307 -14.408 -19.050 1.00 97.19 115 PRO A N 1
ATOM 842 C CA . PRO A 1 115 ? 1.020 -13.556 -20.001 1.00 97.19 115 PRO A CA 1
ATOM 843 C C . PRO A 1 115 ? 1.662 -12.309 -19.375 1.00 97.19 115 PRO A C 1
ATOM 845 O O . PRO A 1 115 ? 2.661 -11.809 -19.905 1.00 97.19 115 PRO A O 1
ATOM 848 N N . ALA A 1 116 ? 1.151 -11.829 -18.236 1.00 96.56 116 ALA A N 1
ATOM 849 C CA . ALA A 1 116 ? 1.691 -10.691 -17.499 1.00 96.56 116 ALA A CA 1
ATOM 850 C C . ALA A 1 116 ? 3.157 -10.871 -17.067 1.00 96.56 116 ALA A C 1
ATOM 852 O O . ALA A 1 116 ? 3.864 -9.872 -16.931 1.00 96.56 116 ALA A O 1
ATOM 853 N N . PHE A 1 117 ? 3.645 -12.109 -16.905 1.00 95.50 117 PHE A N 1
ATOM 854 C CA . PHE A 1 117 ? 5.062 -12.369 -16.618 1.00 95.50 117 PHE A CA 1
ATOM 855 C C . PHE A 1 117 ? 5.978 -12.070 -17.810 1.00 95.50 117 PHE A C 1
ATOM 857 O O . PHE A 1 117 ? 7.138 -11.713 -17.623 1.00 95.50 117 PHE A O 1
ATOM 864 N N . THR A 1 118 ? 5.460 -12.193 -19.035 1.00 96.62 118 THR A N 1
ATOM 865 C CA . THR A 1 118 ? 6.216 -11.914 -20.269 1.00 96.62 118 THR A CA 1
ATOM 866 C C . THR A 1 118 ? 6.042 -10.478 -20.763 1.00 96.62 118 THR A C 1
ATOM 868 O O . THR A 1 118 ? 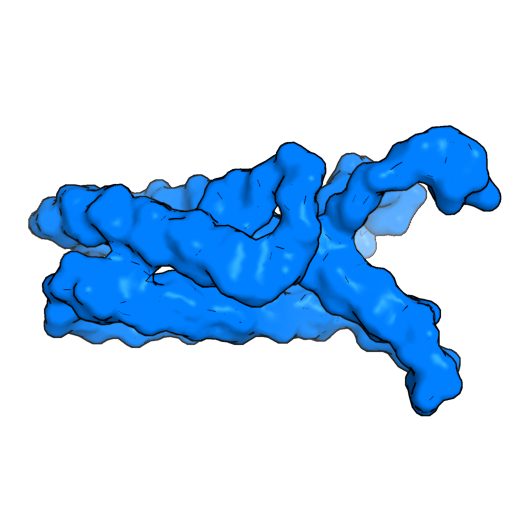6.919 -9.955 -21.446 1.00 96.62 118 THR A O 1
ATOM 871 N N . ALA A 1 119 ? 4.935 -9.826 -20.397 1.00 96.31 119 ALA A N 1
ATOM 872 C CA . ALA A 1 119 ? 4.602 -8.460 -20.788 1.00 96.31 119 ALA A CA 1
ATOM 873 C C . ALA A 1 119 ? 4.108 -7.651 -19.570 1.00 96.31 119 ALA A C 1
ATOM 875 O O . ALA A 1 119 ? 2.897 -7.487 -19.383 1.00 96.31 119 ALA A O 1
ATOM 876 N N . PRO A 1 120 ? 5.019 -7.136 -18.721 1.00 94.00 120 PRO A N 1
ATOM 877 C CA . PRO A 1 120 ? 4.636 -6.380 -17.535 1.00 94.00 120 PRO A CA 1
ATOM 878 C C . PRO A 1 120 ? 3.949 -5.063 -17.921 1.00 94.00 120 PRO A C 1
ATOM 880 O O . PRO A 1 120 ? 4.517 -4.216 -18.605 1.00 94.00 120 PRO A O 1
ATOM 883 N N . THR A 1 121 ? 2.717 -4.873 -17.449 1.00 94.81 121 THR A N 1
ATOM 884 C CA . THR A 1 121 ? 1.899 -3.669 -17.716 1.00 94.81 121 THR A CA 1
ATOM 885 C C . THR A 1 121 ? 1.653 -2.814 -16.473 1.00 94.81 121 THR A C 1
ATOM 887 O O . THR A 1 121 ? 1.204 -1.669 -16.566 1.00 94.81 121 THR A O 1
ATOM 890 N N . LYS A 1 122 ? 1.934 -3.353 -15.283 1.00 91.38 122 LYS A N 1
ATOM 891 C CA . LYS A 1 122 ? 1.691 -2.673 -14.012 1.00 91.38 122 LYS A CA 1
ATOM 892 C C . LYS A 1 122 ? 2.878 -1.789 -13.631 1.00 91.38 122 LYS A C 1
ATOM 894 O O . LYS A 1 122 ? 3.914 -2.281 -13.203 1.00 91.38 122 LYS A O 1
ATOM 899 N N . PHE A 1 123 ? 2.674 -0.476 -13.663 1.00 88.56 123 PHE A N 1
ATOM 900 C CA . PHE A 1 123 ? 3.654 0.491 -13.158 1.00 88.56 123 PHE A CA 1
ATOM 901 C C . PHE A 1 123 ? 3.781 0.449 -11.628 1.00 88.56 123 PHE A C 1
ATOM 903 O O . PHE A 1 123 ? 2.769 0.375 -10.916 1.00 88.56 123 PHE A O 1
ATOM 910 N N . VAL A 1 124 ? 5.009 0.555 -11.123 1.00 89.44 124 VAL A N 1
ATOM 911 C CA . VAL A 1 124 ? 5.345 0.718 -9.699 1.00 89.44 124 VAL A CA 1
ATOM 912 C C . VAL A 1 124 ? 6.436 1.777 -9.553 1.00 89.44 124 VAL A C 1
ATOM 914 O O . VAL A 1 124 ? 7.234 1.963 -10.466 1.00 89.44 124 VAL A O 1
ATOM 917 N N . GLY A 1 125 ? 6.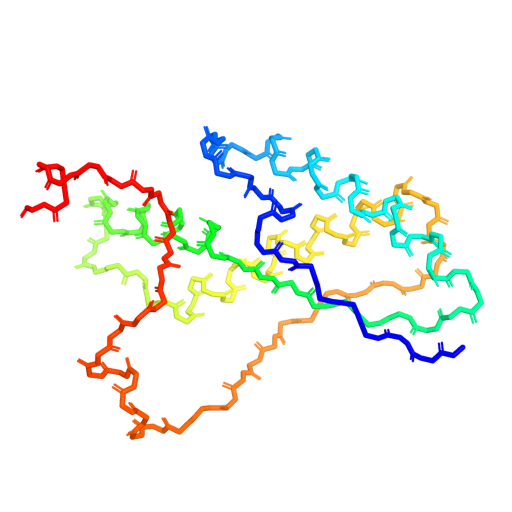470 2.457 -8.407 1.00 85.94 125 GLY A N 1
ATOM 918 C CA . GLY A 1 125 ? 7.518 3.435 -8.104 1.00 85.94 125 GLY A CA 1
ATOM 919 C C . GLY A 1 125 ? 7.339 4.800 -8.777 1.00 85.94 125 GLY A C 1
ATOM 920 O O . GLY A 1 125 ? 6.216 5.167 -9.145 1.00 85.94 125 GLY A O 1
ATOM 921 N N . PRO A 1 126 ? 8.419 5.598 -8.852 1.00 81.81 126 PRO A N 1
ATOM 922 C CA . PRO A 1 126 ? 8.370 6.951 -9.386 1.00 81.81 126 PRO A CA 1
ATOM 923 C C . PRO A 1 126 ? 8.148 6.964 -10.902 1.00 81.81 126 PRO A C 1
ATOM 925 O O . PRO A 1 126 ? 8.407 5.997 -11.614 1.00 81.81 126 PRO A O 1
ATOM 928 N N . VAL A 1 127 ? 7.668 8.104 -11.396 1.00 84.00 127 VAL A N 1
ATOM 929 C CA . VAL A 1 127 ? 7.567 8.366 -12.834 1.00 84.00 127 VAL A CA 1
ATOM 930 C C . VAL A 1 127 ? 8.849 9.050 -13.281 1.00 84.00 127 VAL A C 1
ATOM 932 O O . VAL A 1 127 ? 9.223 10.075 -12.713 1.00 84.00 127 VAL A O 1
ATOM 935 N N . TYR A 1 128 ? 9.477 8.500 -14.312 1.00 84.56 128 TYR A N 1
ATOM 936 C CA . TYR A 1 128 ? 10.652 9.071 -14.957 1.00 84.56 128 TYR A CA 1
ATOM 937 C C . TYR A 1 128 ? 10.252 9.808 -16.236 1.00 84.56 128 TYR A C 1
ATOM 939 O O . TYR A 1 128 ? 9.245 9.474 -16.868 1.00 84.56 128 TYR A O 1
ATOM 947 N N . ASP A 1 129 ? 11.031 10.822 -16.609 1.00 89.62 129 ASP A N 1
ATOM 948 C CA . ASP A 1 129 ? 10.993 11.335 -17.974 1.00 89.62 129 ASP A CA 1
ATOM 949 C C . ASP A 1 129 ? 11.654 10.332 -18.935 1.00 89.62 129 ASP A C 1
ATOM 951 O O . ASP A 1 129 ? 12.340 9.396 -18.517 1.00 89.62 129 ASP A O 1
ATOM 955 N N . GLU A 1 130 ? 11.407 10.489 -20.236 1.00 90.75 130 GLU A N 1
ATOM 956 C CA . GLU A 1 130 ? 11.939 9.561 -21.237 1.00 90.75 130 GLU A CA 1
ATOM 957 C C . GLU A 1 130 ? 13.476 9.440 -21.204 1.00 90.75 130 GLU A C 1
ATOM 959 O O . GLU A 1 130 ? 13.958 8.311 -21.292 1.00 90.75 130 GLU A O 1
ATOM 964 N N . PRO A 1 131 ? 14.260 10.528 -21.039 1.00 92.81 131 PRO A N 1
ATOM 965 C CA . PRO A 1 131 ? 15.713 10.421 -20.924 1.00 92.81 131 PRO A CA 1
ATOM 966 C C . PRO A 1 131 ? 16.182 9.611 -19.713 1.00 92.81 131 PRO A C 1
ATOM 968 O O . PRO A 1 131 ? 17.136 8.857 -19.846 1.00 92.81 131 PRO A O 1
ATOM 971 N N . THR A 1 132 ? 15.535 9.746 -18.551 1.00 86.00 132 THR A N 1
ATOM 972 C CA . THR A 1 132 ? 15.924 9.005 -17.337 1.00 86.00 132 THR A CA 1
ATOM 973 C C . THR A 1 132 ? 15.471 7.542 -17.384 1.00 86.00 132 THR A C 1
ATOM 975 O O . THR A 1 132 ? 16.056 6.695 -16.716 1.00 86.00 132 THR A O 1
ATOM 978 N N . ALA A 1 133 ? 14.419 7.232 -18.149 1.00 83.56 133 ALA A N 1
ATOM 979 C CA . ALA A 1 133 ? 13.858 5.885 -18.265 1.00 83.56 133 ALA A CA 1
ATOM 980 C C . ALA A 1 133 ? 14.571 4.976 -19.288 1.00 83.56 133 ALA A C 1
ATOM 982 O O . ALA A 1 133 ? 14.234 3.792 -19.366 1.00 83.56 133 ALA A O 1
ATOM 983 N N . ARG A 1 134 ? 15.480 5.525 -20.102 1.00 70.50 134 ARG A N 1
ATOM 984 C CA . ARG A 1 134 ? 16.246 4.811 -21.137 1.00 70.50 134 ARG A CA 1
ATOM 985 C C . ARG A 1 134 ? 17.642 4.453 -20.646 1.00 70.50 134 ARG A C 1
ATOM 987 O O . ARG A 1 134 ? 18.100 3.356 -21.031 1.00 70.50 134 ARG A O 1
#

Foldseek 3Di:
DEDEEEAELCLQPNAPDDPDPVSSLVSLLVVLLVVLVVPVVYHYDYHYDCQAPLQVQQVVQCPPPVDPHGDDSVVSVQVSLVVSQVSNQVSNVVSPVPDDGGRDRDDDDDDPPPCCVVPPDDHGHHDDDPVVVD

Nearest PDB structures (foldseek):
  8crv-assembly1_A-2  TM=8.899E-01  e=2.437E-11  Pseudomonas aeruginosa PAO1
  3kzf-assembly1_B  TM=9.549E-01  e=4.556E-10  Giardia lamblia ATCC 50803
  3kzf-assembly2_D-2  TM=9.448E-01  e=6.639E-09  Giardia lamblia ATCC 50803
  4jz8-assembly2_D  TM=8.971E-01  e=4.568E-09  Giardia lamblia ATCC 50803
  3kzf-assembly1_A  TM=9.228E-01  e=2.038E-08  Giardia lamblia ATCC 50803

Secondary structure (DSSP, 8-state):
-EEEEEE-GGGTS-TTS---HHHHHHHHHHHHHHHHHHHTTSEEEEEE--HHHHHHHHHHHHH-TT-SSPPPHHHHHHHHHHHHHHHHHHHHHHTT--S------------TT-GGGTS-----SPPPPHHHH-

Sequence (134 aa):
MRIVVALGGNALLRRGEKPDADIQLHHVRRAAQALVAIAEGNELVVCHGNGPQVGLLALESATDASLSTPYPLDVLGAQTQGMIGYWLVQELRNAGLARPLVAVVTQTVVEAADPAFTAPTKFVGPVYDEPTAR

pLDDT: mean 94.22, std 5.58, range [68.94, 98.5]